Protein AF-A0A8C5RWB2-F1 (afdb_monomer_lite)

Sequence (151 aa):
MKCKGCHSSIVLLREKQAAFTKVYRLQLVGILMWYNIFVFCLVVLAEVIKAFGSPENAQRLEEARDNACNDMGKMLQFLLPVATQIQQDVIKAYGFSNDGEGVLKFARLIKSYESQDPEIASMSGKLKSIFLPPMTLPPHGAGAGGTVATS

Structure (mmCIF, N/CA/C/O backbone):
data_AF-A0A8C5RWB2-F1
#
_entry.id   AF-A0A8C5RWB2-F1
#
loop_
_atom_site.group_PDB
_atom_site.id
_atom_site.type_symbol
_atom_site.label_atom_id
_atom_site.label_alt_id
_atom_site.label_comp_id
_atom_site.label_asym_id
_atom_site.label_entity_id
_atom_site.label_seq_id
_atom_site.pdbx_PDB_ins_code
_atom_site.Cartn_x
_atom_site.Cartn_y
_atom_site.Cartn_z
_atom_site.occupancy
_atom_site.B_iso_or_equiv
_atom_site.auth_seq_id
_atom_site.auth_comp_id
_atom_site.auth_asym_id
_atom_site.auth_atom_id
_atom_site.pdbx_PDB_model_num
ATOM 1 N N . MET A 1 1 ? -50.429 1.863 54.139 1.00 43.09 1 MET A N 1
ATOM 2 C CA . MET A 1 1 ? -49.467 2.709 53.396 1.00 43.09 1 MET A CA 1
ATOM 3 C C . MET A 1 1 ? -48.584 1.828 52.516 1.00 43.09 1 MET A C 1
ATOM 5 O O . MET A 1 1 ? -48.021 0.875 53.033 1.00 43.09 1 MET A O 1
ATOM 9 N N . LYS A 1 2 ? -48.494 2.074 51.201 1.00 51.09 2 LYS A N 1
ATOM 10 C CA . LYS A 1 2 ? -47.643 1.293 50.277 1.00 51.09 2 LYS A CA 1
ATOM 11 C C . LYS A 1 2 ? -46.333 2.065 50.051 1.00 51.09 2 LYS A C 1
ATOM 13 O O . LYS A 1 2 ? -46.378 3.224 49.642 1.00 51.09 2 LYS A O 1
ATOM 18 N N . CYS A 1 3 ? -45.189 1.455 50.363 1.00 44.28 3 CYS A N 1
ATOM 19 C CA . CYS A 1 3 ? -43.861 2.069 50.283 1.00 44.28 3 CYS A CA 1
ATOM 20 C C . CYS A 1 3 ? -43.520 2.522 48.850 1.00 44.28 3 CYS A C 1
ATOM 22 O O . CYS A 1 3 ? -43.137 1.706 48.015 1.00 44.28 3 CYS A O 1
ATOM 24 N N . LYS A 1 4 ? -43.599 3.833 48.572 1.00 54.00 4 LYS A N 1
ATOM 25 C CA . LYS A 1 4 ? -43.175 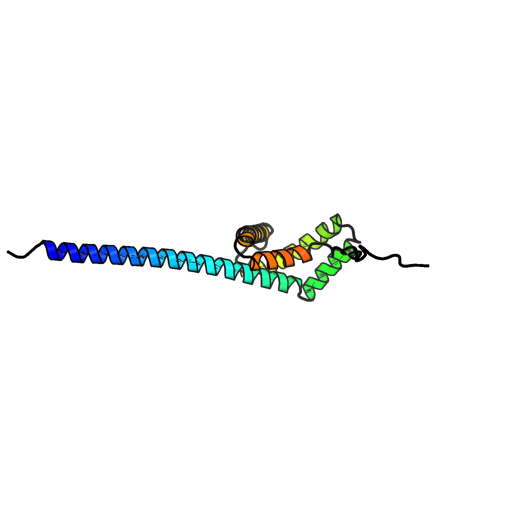4.438 47.289 1.00 54.00 4 LYS A CA 1
ATOM 26 C C . LYS A 1 4 ? -41.670 4.266 46.995 1.00 54.00 4 LYS A C 1
ATOM 28 O O . LYS A 1 4 ? -41.266 4.365 45.843 1.00 54.00 4 LYS A O 1
ATOM 33 N N . GLY A 1 5 ? -40.847 3.954 48.002 1.00 54.50 5 GLY A N 1
ATOM 34 C CA . GLY A 1 5 ? -39.386 3.842 47.862 1.00 54.50 5 GLY A CA 1
ATOM 35 C C . GLY A 1 5 ? -38.871 2.605 47.105 1.00 54.50 5 GLY A C 1
ATOM 36 O O . GLY A 1 5 ? -37.799 2.662 46.506 1.00 54.50 5 GLY A O 1
ATOM 37 N N . CYS A 1 6 ? -39.627 1.500 47.069 1.00 51.72 6 CYS A N 1
ATOM 38 C CA . CYS A 1 6 ? -39.169 0.261 46.417 1.00 51.72 6 CYS A CA 1
ATOM 39 C C . CYS A 1 6 ? -39.218 0.338 44.879 1.00 51.72 6 CYS A C 1
ATOM 41 O O . CYS A 1 6 ? -38.372 -0.240 44.202 1.00 51.72 6 CYS A O 1
ATOM 43 N N . HIS A 1 7 ? -40.166 1.094 44.317 1.00 56.69 7 HIS A N 1
ATOM 44 C CA . HIS A 1 7 ? -40.325 1.205 42.864 1.00 56.69 7 HIS A CA 1
ATOM 45 C C . HIS A 1 7 ? -39.237 2.090 42.227 1.00 56.69 7 HIS A C 1
ATOM 47 O O . HIS A 1 7 ? -38.711 1.748 41.173 1.00 56.69 7 HIS A O 1
ATOM 53 N N 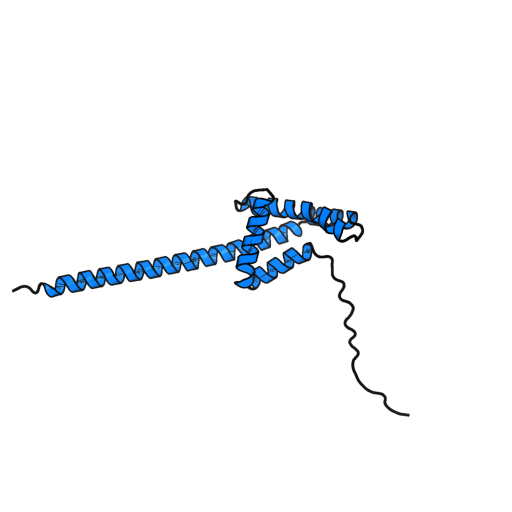. SER A 1 8 ? -38.813 3.167 42.905 1.00 58.19 8 SER A N 1
ATOM 54 C CA . SER A 1 8 ? -37.724 4.035 42.422 1.00 58.19 8 SER A CA 1
ATOM 55 C C . SER A 1 8 ? -36.363 3.336 42.386 1.00 58.19 8 SER A C 1
ATOM 57 O O . SER A 1 8 ? -35.604 3.551 41.445 1.00 58.19 8 SER A O 1
ATOM 59 N N . SER A 1 9 ? -36.056 2.471 43.359 1.00 56.91 9 SER A N 1
ATOM 60 C CA . SER A 1 9 ? -34.753 1.784 43.410 1.00 56.91 9 SER A CA 1
ATOM 61 C C . SER A 1 9 ? -34.571 0.777 42.267 1.00 56.91 9 SER A C 1
ATOM 63 O O . SER A 1 9 ? -33.482 0.668 41.711 1.00 56.91 9 SER A O 1
ATOM 65 N N . ILE A 1 10 ? -35.640 0.083 41.857 1.00 62.53 10 ILE A N 1
ATOM 66 C CA . ILE A 1 10 ? -35.605 -0.888 40.749 1.00 62.53 10 ILE A CA 1
ATOM 67 C C . ILE A 1 10 ? -35.417 -0.188 39.393 1.00 62.53 10 ILE A C 1
ATOM 69 O O . ILE A 1 10 ? -34.679 -0.684 38.539 1.00 62.53 10 ILE A O 1
ATOM 73 N N . VAL A 1 11 ? -36.047 0.974 39.196 1.00 64.75 11 VAL A N 1
ATOM 74 C CA . VAL A 1 11 ? -35.895 1.767 37.964 1.00 64.75 11 VAL A CA 1
ATOM 75 C C . VAL A 1 11 ? -34.471 2.317 37.850 1.00 64.75 11 VAL A C 1
ATOM 77 O O . VAL A 1 11 ? -33.847 2.169 36.800 1.00 64.75 11 VAL A O 1
ATOM 80 N N . LEU A 1 12 ? -33.910 2.832 38.951 1.00 62.97 12 LEU A N 1
ATOM 81 C CA . LEU A 1 12 ? -32.538 3.347 38.990 1.00 62.97 12 LEU A CA 1
ATOM 82 C C . LEU A 1 12 ? -31.491 2.248 38.723 1.00 62.97 12 LEU A C 1
ATOM 84 O O . LEU A 1 12 ? -30.504 2.478 38.025 1.00 62.97 12 LEU A O 1
ATOM 88 N N . LEU A 1 13 ? -31.717 1.035 39.241 1.00 60.94 13 LEU A N 1
ATOM 89 C CA . LEU A 1 13 ? -30.863 -0.133 38.994 1.00 60.94 13 LEU A CA 1
ATOM 90 C C . LEU A 1 13 ? -30.921 -0.598 37.528 1.00 60.94 13 LEU A C 1
ATOM 92 O O . LEU A 1 13 ? -29.881 -0.940 36.962 1.00 60.94 13 LEU A O 1
ATOM 96 N N . ARG A 1 14 ? -32.097 -0.559 36.882 1.00 64.31 14 ARG A N 1
ATOM 97 C CA . ARG A 1 14 ? -32.229 -0.848 35.441 1.00 64.31 14 ARG A CA 1
ATOM 98 C C . ARG A 1 14 ? -31.549 0.203 34.565 1.00 64.31 14 ARG A C 1
ATOM 100 O O . ARG A 1 14 ? -30.896 -0.171 33.595 1.00 64.31 14 ARG A O 1
ATOM 107 N N . GLU A 1 15 ? -31.656 1.488 34.901 1.00 67.19 15 GLU A N 1
ATOM 108 C CA . GLU A 1 15 ? -30.955 2.557 34.172 1.00 67.19 15 GLU A CA 1
ATOM 109 C C . GLU A 1 15 ? -29.433 2.426 34.286 1.00 67.19 15 GLU A C 1
ATOM 111 O O . GLU A 1 15 ? -28.722 2.519 33.284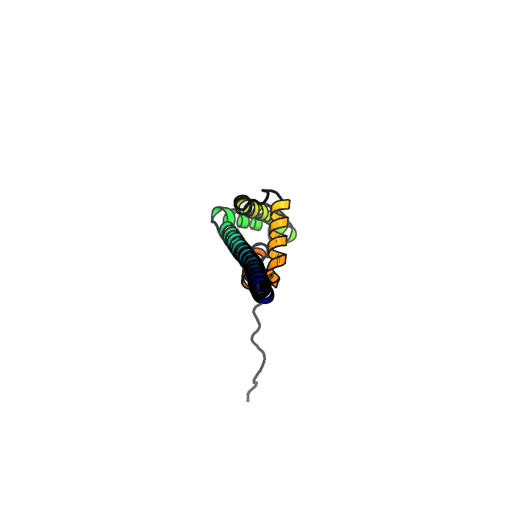 1.00 67.19 15 GLU A O 1
ATOM 116 N N . LYS A 1 16 ? -28.927 2.132 35.490 1.00 62.12 16 LYS A N 1
ATOM 117 C CA . LYS A 1 16 ? -27.496 1.892 35.732 1.00 62.12 16 LYS A CA 1
ATOM 118 C C . LYS A 1 16 ? -26.984 0.674 34.955 1.00 62.12 16 LYS A C 1
ATOM 120 O O . LYS A 1 16 ? -25.914 0.756 34.356 1.00 62.12 16 LYS A O 1
ATOM 125 N N . GLN A 1 17 ? -27.750 -0.420 34.899 1.00 64.88 17 GLN A N 1
ATOM 126 C CA . GLN A 1 17 ? -27.404 -1.592 34.083 1.00 64.88 17 GLN A CA 1
ATOM 127 C C . GLN A 1 17 ? -27.412 -1.286 32.578 1.00 64.88 17 GLN A C 1
ATOM 129 O O . GLN A 1 17 ? -26.461 -1.639 31.884 1.00 64.88 17 GLN A O 1
ATOM 134 N N . ALA A 1 18 ? -28.423 -0.575 32.070 1.00 65.50 18 ALA A N 1
ATOM 135 C CA . ALA A 1 18 ? -28.495 -0.202 30.656 1.00 65.50 18 ALA A CA 1
ATOM 136 C C . ALA A 1 18 ? -27.355 0.746 30.237 1.00 65.50 18 ALA A C 1
ATOM 138 O O . ALA A 1 18 ? -26.821 0.623 29.131 1.00 65.50 18 ALA A O 1
ATOM 139 N N . ALA A 1 19 ? -26.950 1.667 31.117 1.00 65.50 19 ALA A N 1
ATOM 140 C CA . ALA A 1 19 ? -25.790 2.527 30.905 1.00 65.50 19 ALA A CA 1
ATOM 141 C C . ALA A 1 19 ? -24.483 1.716 30.868 1.00 65.50 19 ALA A C 1
ATOM 143 O O . ALA A 1 19 ? -23.666 1.919 29.972 1.00 65.50 19 ALA A O 1
ATOM 144 N N . PHE A 1 20 ? -24.317 0.744 31.771 1.00 62.56 20 PHE A N 1
ATOM 145 C CA . PHE A 1 20 ? -23.142 -0.129 31.805 1.00 62.56 20 PHE A CA 1
ATOM 146 C C . PHE A 1 20 ? -23.039 -0.993 30.537 1.00 62.56 20 PHE A C 1
ATOM 148 O O . PHE A 1 20 ? -22.005 -0.999 29.877 1.00 62.56 20 PHE A O 1
ATOM 155 N N . THR A 1 21 ? -24.131 -1.630 30.099 1.00 65.38 21 THR A N 1
ATOM 156 C CA . THR A 1 21 ? -24.156 -2.399 28.842 1.00 65.38 21 THR A CA 1
ATOM 157 C C . THR A 1 21 ? -23.876 -1.525 27.619 1.00 65.38 21 THR A C 1
ATOM 159 O O . THR A 1 21 ? -23.186 -1.970 26.704 1.00 65.38 21 THR A O 1
ATOM 162 N N . LYS A 1 22 ? -24.363 -0.276 27.587 1.00 67.12 22 LYS A N 1
ATOM 163 C CA . LYS A 1 22 ? -24.039 0.668 26.505 1.00 67.12 22 LYS A CA 1
ATOM 164 C C . LYS A 1 22 ? -22.550 1.004 26.480 1.00 67.12 22 LYS A C 1
ATOM 166 O O . LYS A 1 22 ? -21.967 0.930 25.406 1.00 67.12 22 LYS A O 1
ATOM 171 N N . VAL A 1 23 ? -21.934 1.312 27.624 1.00 71.56 23 VAL A N 1
ATOM 172 C CA . VAL A 1 23 ? -20.495 1.629 27.713 1.00 71.56 23 VAL A CA 1
ATOM 173 C C . VAL A 1 23 ? -19.637 0.443 27.273 1.00 71.56 23 VAL A C 1
ATOM 175 O O . VAL A 1 23 ? -18.739 0.621 26.455 1.00 71.56 23 VAL A O 1
ATOM 178 N N . TYR A 1 24 ? -19.952 -0.772 27.730 1.00 68.12 24 TYR A N 1
ATOM 179 C CA . TYR A 1 24 ? -19.242 -1.983 27.306 1.00 68.12 24 TYR A CA 1
ATOM 180 C C . TYR A 1 24 ? -19.461 -2.296 25.830 1.00 68.12 24 TYR A C 1
ATOM 182 O O . TYR A 1 24 ? -18.513 -2.658 25.143 1.00 68.12 24 TYR A O 1
ATOM 190 N N . ARG A 1 25 ? -20.681 -2.109 25.314 1.00 70.25 25 ARG A N 1
ATOM 191 C CA . ARG A 1 25 ? -20.956 -2.256 23.884 1.00 70.25 25 ARG A CA 1
ATOM 192 C C . ARG A 1 25 ? -20.132 -1.248 23.084 1.00 70.25 25 ARG A C 1
ATOM 194 O O . ARG A 1 25 ? -19.467 -1.679 22.160 1.00 70.25 25 ARG A O 1
ATOM 201 N N . LEU A 1 26 ? -20.121 0.035 23.462 1.00 73.38 26 LEU A N 1
ATOM 202 C CA . LEU A 1 26 ? -19.349 1.116 22.824 1.00 73.38 26 LEU A CA 1
ATOM 203 C C . LEU A 1 26 ? -17.831 0.855 22.842 1.00 73.38 26 LEU A C 1
ATOM 205 O O . LEU A 1 26 ? -17.177 0.998 21.812 1.00 73.38 26 LEU A O 1
ATOM 209 N N . GLN A 1 27 ? -17.283 0.416 23.976 1.00 74.50 27 GLN A N 1
ATOM 210 C CA . GLN A 1 27 ? -15.883 -0.008 24.089 1.00 74.50 27 GLN A CA 1
ATOM 211 C C . GLN A 1 27 ? -15.579 -1.217 23.199 1.00 74.50 27 GLN A C 1
ATOM 213 O O . GLN A 1 27 ? -14.587 -1.206 22.477 1.00 74.50 27 GLN A O 1
ATOM 218 N N . LEU A 1 28 ? -16.455 -2.227 23.186 1.00 76.75 28 LEU A N 1
ATOM 219 C CA . LEU A 1 28 ? -16.273 -3.422 22.368 1.00 76.75 28 LEU A CA 1
ATOM 220 C C . LEU A 1 28 ? -16.338 -3.104 20.868 1.00 76.75 28 LEU A C 1
ATOM 222 O O . LEU A 1 28 ? -15.501 -3.613 20.133 1.00 76.75 28 LEU A O 1
ATOM 226 N N . VAL A 1 29 ? -17.259 -2.244 20.401 1.00 79.44 29 VAL A N 1
ATOM 227 C CA . VAL A 1 29 ? -17.237 -1.798 18.990 1.00 79.44 29 VAL A CA 1
ATOM 228 C C . VAL A 1 29 ? -15.965 -1.020 18.686 1.00 79.44 29 VAL A C 1
ATOM 230 O O . VAL A 1 29 ? -15.406 -1.224 17.619 1.00 79.44 29 VAL A O 1
ATOM 233 N N . GLY A 1 30 ? -15.474 -0.185 19.606 1.00 77.88 30 GLY A N 1
ATOM 234 C CA . GLY A 1 30 ? -14.200 0.517 19.438 1.00 77.88 30 GLY A CA 1
ATOM 235 C C . GLY A 1 30 ? -13.018 -0.442 19.274 1.00 77.88 30 GLY A C 1
ATOM 236 O O . GLY A 1 30 ? -12.276 -0.334 18.303 1.00 77.88 30 GLY A O 1
ATOM 237 N N . ILE A 1 31 ? -12.889 -1.427 20.167 1.00 79.81 31 ILE A N 1
ATOM 238 C CA . ILE A 1 31 ? -11.843 -2.461 20.112 1.00 79.81 31 ILE A CA 1
ATOM 239 C C . ILE A 1 31 ? -11.980 -3.306 18.844 1.00 79.81 31 ILE A C 1
ATOM 241 O O . ILE A 1 31 ? -10.985 -3.589 18.187 1.00 79.81 31 ILE A O 1
ATOM 245 N N . LEU A 1 32 ? -13.202 -3.685 18.464 1.00 79.75 32 LEU A N 1
ATOM 246 C CA . LEU A 1 32 ? -13.449 -4.492 17.273 1.00 79.75 32 LEU A CA 1
ATOM 247 C C . LEU A 1 32 ? -13.137 -3.712 15.991 1.00 79.75 32 LEU A C 1
ATOM 249 O O . LEU A 1 32 ? -12.559 -4.273 15.065 1.00 79.75 32 LEU A O 1
ATOM 253 N N . MET A 1 33 ? -13.481 -2.425 15.930 1.00 80.31 33 MET A N 1
ATOM 254 C CA . MET A 1 33 ? -13.157 -1.561 14.793 1.00 80.31 33 MET A CA 1
ATOM 255 C C . MET A 1 33 ? -11.647 -1.323 14.701 1.00 80.31 33 MET A C 1
ATOM 257 O O . MET A 1 33 ? -11.089 -1.338 13.608 1.00 80.31 33 MET A O 1
ATOM 261 N N . TRP A 1 34 ? -10.983 -1.169 15.850 1.00 78.75 34 TRP A N 1
ATOM 262 C CA . TRP A 1 34 ? -9.530 -1.070 15.936 1.00 78.75 34 TRP A CA 1
ATOM 263 C C . TRP A 1 34 ? -8.864 -2.372 15.461 1.00 78.75 34 TRP A C 1
ATOM 265 O O . TRP A 1 34 ? -8.026 -2.362 14.573 1.00 78.75 34 TRP A O 1
ATOM 275 N N . TYR A 1 35 ? -9.322 -3.531 15.926 1.00 81.56 35 TYR A N 1
ATOM 276 C CA . TYR A 1 35 ? -8.807 -4.814 15.452 1.00 81.56 35 TYR A CA 1
ATOM 277 C C . TYR A 1 35 ? -9.033 -5.011 13.943 1.00 81.56 35 TYR A C 1
ATOM 279 O O . TYR A 1 35 ? -8.128 -5.433 13.230 1.00 81.56 35 TYR A O 1
ATOM 287 N N . ASN A 1 36 ? -10.205 -4.624 13.426 1.00 82.75 36 ASN A N 1
ATOM 288 C CA . ASN A 1 36 ? -10.488 -4.676 11.991 1.00 82.75 36 ASN A CA 1
ATOM 289 C C . ASN A 1 36 ? -9.570 -3.756 11.177 1.00 82.75 36 ASN A C 1
ATOM 291 O O . ASN A 1 36 ? -9.136 -4.173 10.109 1.00 82.75 36 ASN A O 1
ATOM 295 N N . ILE A 1 37 ? -9.237 -2.547 11.653 1.00 83.44 37 ILE A N 1
ATOM 296 C CA . ILE A 1 37 ? -8.318 -1.664 10.915 1.00 83.44 37 ILE A CA 1
ATOM 297 C C . ILE A 1 37 ? -6.881 -2.211 10.913 1.00 83.44 37 ILE A C 1
ATOM 299 O O . ILE A 1 37 ? -6.210 -2.116 9.888 1.00 83.44 37 ILE A O 1
ATOM 303 N N . PHE A 1 38 ? -6.422 -2.851 11.997 1.00 83.06 38 PHE A N 1
ATOM 304 C CA . PHE A 1 38 ? -5.103 -3.505 12.028 1.00 83.06 38 PHE A CA 1
ATOM 305 C C . PHE A 1 38 ? -5.040 -4.711 11.097 1.00 83.06 38 PHE A C 1
ATOM 307 O O . PHE A 1 38 ? -4.133 -4.802 10.271 1.00 83.06 38 PHE A O 1
ATOM 314 N N . VAL A 1 39 ? -6.032 -5.601 11.180 1.00 83.56 39 VAL A N 1
ATOM 315 C CA . VAL A 1 39 ? -6.127 -6.762 10.288 1.00 83.56 39 VAL A CA 1
ATOM 316 C C . VAL A 1 39 ? -6.226 -6.304 8.833 1.00 83.56 39 VAL A C 1
ATOM 318 O O . VAL A 1 39 ? -5.532 -6.839 7.975 1.00 83.56 39 VAL A O 1
ATOM 321 N N . PHE A 1 40 ? -7.011 -5.263 8.551 1.00 86.44 40 PHE A N 1
ATOM 322 C CA . PHE A 1 40 ? -7.089 -4.661 7.224 1.00 86.44 40 PHE A CA 1
ATOM 323 C C . PHE A 1 40 ? -5.724 -4.159 6.735 1.00 86.44 40 PHE A C 1
ATOM 325 O O . PHE A 1 40 ? -5.313 -4.509 5.632 1.00 86.44 40 PHE A O 1
ATOM 332 N N . CYS A 1 41 ? -4.991 -3.394 7.551 1.00 86.81 41 CYS A N 1
ATOM 333 C CA . CYS A 1 41 ? -3.649 -2.921 7.205 1.00 86.81 41 CYS A CA 1
ATOM 334 C C . CYS A 1 41 ? -2.707 -4.075 6.846 1.00 86.81 41 CYS A C 1
ATOM 336 O O . CYS A 1 41 ? -2.031 -4.002 5.821 1.00 86.81 41 CYS A O 1
ATOM 338 N N . LEU A 1 42 ? -2.685 -5.138 7.655 1.00 87.25 42 LEU A N 1
ATOM 339 C CA . LEU A 1 42 ? -1.850 -6.317 7.415 1.00 87.25 42 LEU A CA 1
ATOM 340 C C . LEU A 1 42 ? -2.215 -7.023 6.106 1.00 87.25 42 LEU A C 1
ATOM 342 O O . LEU A 1 42 ? -1.327 -7.344 5.318 1.00 87.25 42 LEU A O 1
ATOM 346 N N . VAL A 1 43 ? -3.510 -7.217 5.848 1.00 90.12 43 VAL A N 1
ATOM 347 C CA . VAL A 1 43 ? -4.011 -7.856 4.622 1.00 90.12 43 VAL A CA 1
ATOM 348 C C . VAL A 1 43 ? -3.604 -7.060 3.385 1.00 90.12 43 VAL A C 1
ATOM 350 O O . VAL A 1 43 ? -3.047 -7.627 2.447 1.00 90.12 43 VAL A O 1
ATOM 353 N N . VAL A 1 44 ? -3.831 -5.743 3.388 1.00 89.62 44 VAL A N 1
ATOM 354 C CA . VAL A 1 44 ? -3.493 -4.892 2.240 1.00 89.62 44 VAL A CA 1
ATOM 355 C C . VAL A 1 44 ? -1.975 -4.843 2.031 1.00 89.62 44 VAL A C 1
ATOM 357 O O . VAL A 1 44 ? -1.518 -4.959 0.898 1.00 89.62 44 VAL A O 1
ATOM 360 N N . LEU A 1 45 ? -1.174 -4.738 3.099 1.00 90.19 45 LEU A N 1
ATOM 361 C CA . LEU A 1 45 ? 0.293 -4.812 3.020 1.00 90.19 45 LEU A CA 1
ATOM 362 C C . LEU A 1 45 ? 0.772 -6.131 2.406 1.00 90.19 45 LEU A C 1
ATOM 364 O O . LEU A 1 45 ? 1.629 -6.113 1.522 1.00 90.19 45 LEU A O 1
ATOM 368 N N . ALA A 1 46 ? 0.219 -7.260 2.851 1.00 91.88 46 ALA A N 1
ATOM 369 C CA . ALA A 1 46 ? 0.572 -8.576 2.333 1.00 91.88 46 ALA A CA 1
ATOM 370 C C . ALA A 1 46 ? 0.238 -8.709 0.842 1.00 91.88 46 ALA A C 1
ATOM 372 O O . ALA A 1 46 ? 1.077 -9.167 0.068 1.00 91.88 46 ALA A O 1
ATOM 373 N N . GLU A 1 47 ? -0.952 -8.272 0.429 1.00 93.19 47 GLU A N 1
ATOM 374 C CA . GLU A 1 47 ? -1.376 -8.323 -0.973 1.00 93.19 47 GLU A CA 1
ATOM 375 C C . GLU A 1 47 ? -0.538 -7.397 -1.855 1.00 93.19 47 GLU A C 1
ATOM 377 O O . GLU A 1 47 ? -0.144 -7.794 -2.949 1.00 93.19 47 GLU A O 1
ATOM 382 N N . VAL A 1 48 ? -0.169 -6.210 -1.362 1.00 91.88 48 VAL A N 1
ATOM 383 C CA . VAL A 1 48 ? 0.770 -5.326 -2.061 1.00 91.88 48 VAL A CA 1
ATOM 384 C C . VAL A 1 48 ? 2.116 -6.030 -2.240 1.00 91.88 48 VAL A C 1
ATOM 386 O O . VAL A 1 48 ? 2.571 -6.177 -3.369 1.00 91.88 48 VAL A O 1
ATOM 389 N N . ILE A 1 49 ? 2.740 -6.525 -1.166 1.00 91.81 49 ILE A N 1
ATOM 390 C CA . ILE A 1 49 ? 4.044 -7.216 -1.233 1.00 91.81 49 ILE A CA 1
ATOM 391 C C . ILE A 1 49 ? 3.988 -8.416 -2.187 1.00 91.81 49 ILE A C 1
ATOM 393 O O . ILE A 1 49 ? 4.897 -8.623 -2.991 1.00 91.81 49 ILE A O 1
ATOM 397 N N . LYS A 1 50 ? 2.904 -9.190 -2.140 1.00 92.44 50 LYS A N 1
ATOM 398 C CA . LYS A 1 50 ? 2.668 -10.309 -3.053 1.00 92.44 50 LYS A CA 1
ATOM 399 C C . LYS A 1 50 ? 2.532 -9.844 -4.503 1.00 92.44 50 LYS A C 1
ATOM 401 O O . LYS A 1 50 ? 3.096 -10.483 -5.386 1.00 92.44 50 LYS A O 1
ATOM 406 N N . ALA A 1 51 ? 1.845 -8.731 -4.758 1.00 93.12 51 ALA A N 1
ATOM 407 C CA . ALA A 1 51 ? 1.738 -8.153 -6.093 1.00 93.12 51 ALA A CA 1
ATOM 408 C C . ALA A 1 51 ? 3.105 -7.710 -6.628 1.00 93.12 51 ALA A C 1
ATOM 410 O O . ALA A 1 51 ? 3.394 -7.965 -7.794 1.00 93.12 51 ALA A O 1
ATOM 411 N N . PHE A 1 52 ? 3.973 -7.137 -5.788 1.00 90.19 52 PHE A N 1
ATOM 412 C CA . PHE A 1 52 ? 5.364 -6.842 -6.158 1.00 90.19 52 PHE A CA 1
ATOM 413 C C . PHE A 1 52 ? 6.160 -8.103 -6.531 1.00 90.19 52 PHE A C 1
ATOM 415 O O . PHE A 1 52 ? 6.981 -8.053 -7.439 1.00 90.19 52 PHE A O 1
ATOM 422 N N . GLY A 1 53 ? 5.907 -9.229 -5.857 1.00 87.94 53 GLY A N 1
ATOM 423 C CA . GLY A 1 53 ? 6.562 -10.514 -6.126 1.00 87.94 53 GLY A CA 1
ATOM 424 C C . GLY A 1 53 ? 5.949 -11.346 -7.259 1.00 87.94 53 GLY A C 1
ATOM 425 O O . GLY A 1 53 ? 6.474 -12.415 -7.566 1.00 87.94 53 GLY A O 1
ATOM 426 N N . SER A 1 54 ? 4.843 -10.906 -7.869 1.00 92.31 54 SER A N 1
ATOM 427 C CA . SER A 1 54 ? 4.259 -11.602 -9.026 1.00 92.31 54 SER A CA 1
ATOM 428 C C . SER A 1 54 ? 5.198 -11.524 -10.237 1.00 92.31 54 SER A C 1
ATOM 430 O O . SER A 1 54 ? 5.864 -10.502 -10.409 1.00 92.31 54 SER A O 1
ATOM 432 N N . PRO A 1 55 ? 5.279 -12.570 -11.078 1.00 89.31 55 PRO A N 1
ATOM 433 C CA . PRO A 1 55 ? 6.275 -12.646 -12.146 1.00 89.31 55 PRO A CA 1
ATOM 434 C C . PRO A 1 55 ? 6.179 -11.475 -13.131 1.00 89.31 55 PRO A C 1
ATOM 436 O O . PRO A 1 55 ? 7.212 -10.936 -13.523 1.00 89.31 55 PRO A O 1
ATOM 439 N N . GLU A 1 56 ? 4.969 -11.017 -13.474 1.00 91.06 56 GLU A N 1
ATOM 440 C CA . GLU A 1 56 ? 4.793 -9.886 -14.391 1.00 91.06 56 GLU A CA 1
ATOM 441 C C . GLU A 1 56 ? 5.281 -8.563 -13.785 1.00 91.06 56 GLU A C 1
ATOM 443 O O . GLU A 1 56 ? 5.866 -7.727 -14.472 1.00 91.06 56 GLU A O 1
ATOM 448 N N . ASN A 1 57 ? 5.043 -8.347 -12.492 1.00 91.38 57 ASN A N 1
ATOM 449 C CA . ASN A 1 57 ? 5.422 -7.105 -11.822 1.00 91.38 57 ASN A CA 1
ATOM 450 C C . ASN A 1 57 ? 6.895 -7.095 -11.413 1.00 91.38 57 ASN A C 1
ATOM 452 O O . ASN A 1 57 ? 7.554 -6.066 -11.555 1.00 91.38 57 ASN A O 1
ATOM 456 N N . ALA A 1 58 ? 7.421 -8.235 -10.965 1.00 89.56 58 ALA A N 1
ATOM 457 C CA . ALA A 1 58 ? 8.834 -8.418 -10.666 1.00 89.56 58 ALA A CA 1
ATOM 458 C C . ALA A 1 58 ? 9.691 -8.163 -11.911 1.00 89.56 58 ALA A C 1
ATOM 460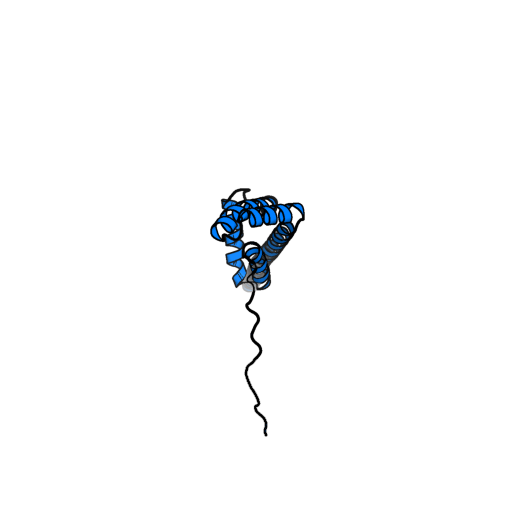 O O . ALA A 1 58 ? 10.685 -7.449 -11.821 1.00 89.56 58 ALA A O 1
ATOM 461 N N . GLN A 1 59 ? 9.261 -8.651 -13.082 1.00 90.62 59 GLN A N 1
ATOM 462 C CA . GLN A 1 59 ? 9.923 -8.354 -14.353 1.00 90.62 59 GLN A CA 1
ATOM 463 C C . GLN A 1 59 ? 9.942 -6.848 -14.652 1.00 90.62 59 GLN A C 1
ATOM 465 O O . GLN A 1 59 ? 10.999 -6.300 -14.944 1.00 90.62 59 GLN A O 1
ATOM 470 N N . ARG A 1 60 ? 8.807 -6.150 -14.522 1.00 90.62 60 ARG A N 1
ATOM 471 C CA . ARG A 1 60 ? 8.741 -4.693 -14.758 1.00 90.62 60 ARG A CA 1
ATOM 472 C C . ARG A 1 60 ? 9.643 -3.895 -13.814 1.00 90.62 60 ARG A C 1
ATOM 474 O O . ARG A 1 60 ? 10.222 -2.889 -14.218 1.00 90.62 60 ARG A O 1
ATOM 481 N N . LEU A 1 61 ? 9.743 -4.317 -12.553 1.00 88.00 61 LEU A N 1
ATOM 482 C CA . LEU A 1 61 ? 10.638 -3.704 -11.566 1.00 88.00 61 LEU A CA 1
ATOM 483 C C . LEU A 1 61 ? 12.107 -3.956 -11.918 1.00 88.00 61 LEU A C 1
ATOM 485 O O . LEU A 1 61 ? 12.915 -3.035 -11.844 1.00 88.00 61 LEU A O 1
ATOM 489 N N . GLU A 1 62 ? 12.444 -5.172 -12.340 1.00 87.62 62 GLU A N 1
ATOM 490 C CA . GLU A 1 62 ? 13.789 -5.535 -12.788 1.00 87.62 62 GLU A CA 1
ATOM 491 C C . GLU A 1 62 ? 14.215 -4.708 -14.007 1.00 87.62 62 GLU A C 1
ATOM 493 O O . GLU A 1 62 ? 15.260 -4.066 -13.984 1.00 87.62 62 GLU A O 1
ATOM 498 N N . GLU A 1 63 ? 13.359 -4.627 -15.027 1.00 87.81 63 GLU A N 1
ATOM 499 C CA . GLU A 1 63 ? 13.598 -3.829 -16.233 1.00 87.81 63 GLU A CA 1
ATOM 500 C C . GLU A 1 63 ? 13.805 -2.347 -15.895 1.00 87.81 63 GLU A C 1
ATOM 502 O O . GLU A 1 63 ? 14.727 -1.701 -16.395 1.00 87.81 63 GLU A O 1
ATOM 507 N N . ALA A 1 64 ? 12.977 -1.790 -15.008 1.00 87.31 64 ALA A N 1
ATOM 508 C CA . ALA A 1 64 ? 13.140 -0.422 -14.526 1.00 87.31 64 ALA A CA 1
ATOM 509 C C . ALA A 1 64 ? 14.468 -0.216 -13.773 1.00 87.31 64 ALA A C 1
ATOM 511 O O . ALA A 1 64 ? 15.090 0.842 -13.903 1.00 87.31 64 ALA A O 1
ATOM 512 N N . ARG A 1 65 ? 14.928 -1.220 -13.018 1.00 83.00 65 ARG A N 1
ATOM 513 C CA . ARG A 1 65 ? 16.215 -1.187 -12.313 1.00 83.00 65 ARG A CA 1
ATOM 514 C C . ARG A 1 65 ? 17.398 -1.269 -13.278 1.00 83.00 65 ARG A C 1
ATOM 516 O O . ARG A 1 65 ? 18.351 -0.506 -13.124 1.00 83.00 65 ARG A O 1
ATOM 523 N N . ASP A 1 66 ? 17.329 -2.136 -14.279 1.00 84.81 66 ASP A N 1
ATOM 524 C CA . ASP A 1 66 ? 18.383 -2.301 -15.283 1.00 84.81 66 ASP A CA 1
ATOM 525 C C . ASP A 1 66 ? 18.532 -1.036 -16.143 1.00 84.81 66 ASP A C 1
ATOM 527 O O . ASP A 1 66 ? 19.646 -0.558 -16.371 1.00 84.81 66 ASP A O 1
ATOM 531 N N . ASN A 1 67 ? 17.412 -0.398 -16.498 1.00 81.94 67 ASN A N 1
ATOM 532 C CA . ASN A 1 67 ? 17.392 0.892 -17.197 1.00 81.94 67 ASN A CA 1
ATOM 533 C C . ASN A 1 67 ? 18.029 2.040 -16.392 1.00 81.94 67 ASN A C 1
ATOM 535 O O . ASN A 1 67 ? 18.500 3.024 -16.969 1.00 81.94 67 ASN A O 1
ATOM 539 N N . ALA A 1 68 ? 18.074 1.933 -15.061 1.00 81.31 68 ALA A N 1
ATOM 540 C CA . ALA A 1 68 ? 18.705 2.931 -14.207 1.00 81.31 68 ALA A CA 1
ATOM 541 C C . ALA A 1 68 ? 20.241 2.839 -14.177 1.00 81.31 68 ALA A C 1
ATOM 543 O O . ALA A 1 68 ? 20.884 3.792 -13.738 1.00 81.31 68 ALA A O 1
ATOM 544 N N . CYS A 1 69 ? 20.843 1.743 -14.663 1.00 72.38 69 CYS A N 1
ATOM 545 C CA . CYS A 1 69 ? 22.297 1.563 -14.767 1.00 72.38 69 CYS A CA 1
ATOM 546 C C . CYS A 1 69 ? 23.054 1.894 -13.456 1.00 72.38 69 CYS A C 1
ATOM 548 O O . CYS A 1 69 ? 24.069 2.591 -13.467 1.00 72.38 69 CYS A O 1
ATOM 550 N N . ASN A 1 70 ? 22.550 1.412 -12.312 1.00 69.50 70 ASN A N 1
ATOM 551 C CA . ASN A 1 70 ? 23.103 1.654 -10.965 1.00 69.50 70 ASN A CA 1
ATOM 552 C C . ASN A 1 70 ? 23.089 3.117 -10.470 1.00 69.50 70 ASN A C 1
ATOM 554 O O . ASN A 1 70 ? 23.572 3.399 -9.372 1.00 69.50 70 ASN A O 1
ATOM 558 N N . ASP A 1 71 ? 22.509 4.051 -11.226 1.00 79.31 71 ASP A N 1
ATOM 559 C CA . ASP A 1 71 ? 22.298 5.416 -10.758 1.00 79.31 71 ASP A CA 1
ATOM 560 C C . ASP A 1 71 ? 21.088 5.452 -9.821 1.00 79.31 71 ASP A C 1
ATOM 562 O O . ASP A 1 71 ? 19.949 5.224 -10.231 1.00 79.31 71 ASP A O 1
ATOM 566 N N . MET A 1 72 ? 21.331 5.741 -8.544 1.00 71.62 72 MET A N 1
ATOM 567 C CA . MET A 1 72 ? 20.282 5.744 -7.520 1.00 71.62 72 MET A CA 1
ATOM 568 C C . MET A 1 72 ? 19.169 6.757 -7.797 1.00 71.62 72 MET A C 1
ATOM 570 O O . MET A 1 72 ? 18.002 6.495 -7.499 1.00 71.62 72 MET A O 1
ATOM 574 N N . GLY A 1 73 ? 19.506 7.901 -8.401 1.00 77.50 73 GLY A N 1
ATOM 575 C CA . GLY A 1 73 ? 18.531 8.925 -8.765 1.00 77.50 73 GLY A CA 1
ATOM 576 C C . GLY A 1 73 ? 17.624 8.473 -9.908 1.00 77.50 73 GLY A C 1
ATOM 577 O O . GLY A 1 73 ? 16.418 8.727 -9.885 1.00 77.50 73 GLY A O 1
ATOM 578 N N . LYS A 1 74 ? 18.173 7.769 -10.901 1.00 80.12 74 LYS A N 1
ATOM 579 C CA . LYS A 1 74 ? 17.397 7.158 -11.989 1.00 80.12 74 LYS A CA 1
ATOM 580 C C . LYS A 1 74 ? 16.619 5.939 -11.522 1.00 80.12 74 LYS A C 1
ATOM 582 O O . LYS A 1 74 ? 15.492 5.747 -11.961 1.00 80.12 74 LYS A O 1
ATOM 587 N N . MET A 1 75 ? 17.173 5.160 -10.597 1.00 81.06 75 MET A N 1
ATOM 588 C CA . MET A 1 75 ? 16.519 3.982 -10.037 1.00 81.06 75 MET A CA 1
ATOM 589 C C . MET A 1 75 ? 15.194 4.374 -9.395 1.00 81.06 75 MET A C 1
ATOM 591 O O . MET A 1 75 ? 14.171 3.782 -9.716 1.00 81.06 75 MET A O 1
ATOM 595 N N . LEU A 1 76 ? 15.175 5.441 -8.593 1.00 82.31 76 LEU A N 1
ATOM 596 C CA . LEU A 1 76 ? 13.926 5.986 -8.070 1.00 82.31 76 LEU A CA 1
ATOM 597 C C . LEU A 1 76 ? 13.017 6.525 -9.183 1.00 82.31 76 LEU A C 1
ATOM 599 O O . LEU A 1 76 ? 11.831 6.223 -9.163 1.00 82.31 76 LEU A O 1
ATOM 603 N N . GLN A 1 77 ? 13.535 7.260 -10.171 1.00 83.94 77 GLN A N 1
ATOM 604 C CA . GLN A 1 77 ? 12.708 7.798 -11.265 1.00 83.94 77 GLN A CA 1
ATOM 605 C C . GLN A 1 77 ? 12.013 6.722 -12.111 1.00 83.94 77 GLN A C 1
ATOM 607 O O . GLN A 1 77 ? 10.900 6.962 -12.571 1.00 83.94 77 GLN A O 1
ATOM 612 N N . PHE A 1 78 ? 12.629 5.552 -12.299 1.00 85.88 78 PHE A N 1
ATOM 613 C CA . PHE A 1 78 ? 12.042 4.448 -13.062 1.00 85.88 78 PHE A CA 1
ATOM 614 C C . PHE A 1 78 ? 11.257 3.463 -12.186 1.00 85.88 78 PHE A C 1
ATOM 616 O O . PHE A 1 78 ? 10.180 3.024 -12.589 1.00 85.88 78 PHE A O 1
ATOM 623 N N . LEU A 1 79 ? 11.730 3.145 -10.974 1.00 87.12 79 LEU A N 1
ATOM 624 C CA . LEU A 1 79 ? 11.036 2.220 -10.070 1.00 87.12 79 LEU A CA 1
ATOM 625 C C . LEU A 1 79 ? 9.801 2.841 -9.424 1.00 87.12 79 LEU A C 1
ATOM 627 O O . LEU A 1 79 ? 8.796 2.146 -9.294 1.00 87.12 79 LEU A O 1
ATOM 631 N N . LEU A 1 80 ? 9.842 4.116 -9.007 1.00 87.81 80 LEU A N 1
ATOM 632 C CA . LEU A 1 80 ? 8.706 4.743 -8.316 1.00 87.81 80 LEU A CA 1
ATOM 633 C C . LEU A 1 80 ? 7.420 4.681 -9.146 1.00 87.81 80 LEU A C 1
ATOM 635 O O . LEU A 1 80 ? 6.415 4.259 -8.577 1.00 87.81 80 LEU A O 1
ATOM 639 N N . PRO A 1 81 ? 7.400 5.044 -10.444 1.00 89.31 81 PRO A N 1
ATOM 640 C CA . PRO A 1 81 ? 6.190 4.944 -11.257 1.00 89.31 81 PRO A CA 1
ATOM 641 C C . PRO A 1 81 ? 5.658 3.512 -11.359 1.00 89.31 81 PRO A C 1
ATOM 643 O O . PRO A 1 81 ? 4.469 3.293 -11.139 1.00 89.31 81 PRO A O 1
ATOM 646 N N . VAL A 1 82 ? 6.531 2.531 -11.616 1.00 91.12 82 VAL A N 1
ATOM 647 C CA . VAL A 1 82 ? 6.149 1.111 -11.734 1.00 91.12 82 VAL A CA 1
ATOM 648 C C . VAL A 1 82 ? 5.559 0.598 -10.424 1.00 91.12 82 VAL A C 1
ATOM 650 O O . VAL A 1 82 ? 4.483 0.008 -10.388 1.00 91.12 82 VAL A O 1
ATOM 653 N N . ALA A 1 83 ? 6.237 0.877 -9.321 1.00 89.75 83 ALA A N 1
ATOM 654 C CA . ALA A 1 83 ? 5.815 0.466 -8.000 1.00 89.75 83 ALA A CA 1
ATOM 655 C C . ALA A 1 83 ? 4.531 1.167 -7.533 1.00 89.75 83 ALA A C 1
ATOM 657 O O . ALA A 1 83 ? 3.668 0.537 -6.922 1.00 89.75 83 ALA A O 1
ATOM 658 N N . THR A 1 84 ? 4.383 2.457 -7.841 1.00 91.50 84 THR A N 1
ATOM 659 C CA . THR A 1 84 ? 3.158 3.221 -7.569 1.00 91.50 84 THR A CA 1
ATOM 660 C C . THR A 1 84 ? 1.988 2.616 -8.336 1.00 91.50 84 THR A C 1
ATOM 662 O O . THR A 1 84 ? 0.926 2.430 -7.752 1.00 91.50 84 THR A O 1
ATOM 665 N N . GLN A 1 85 ? 2.193 2.232 -9.599 1.00 91.62 85 GLN A N 1
ATOM 666 C CA . GLN A 1 85 ? 1.171 1.582 -10.415 1.00 91.62 85 GLN A CA 1
ATOM 667 C C . GLN A 1 85 ? 0.729 0.239 -9.813 1.00 91.62 85 GLN A C 1
ATOM 669 O O . GLN A 1 85 ? -0.464 0.012 -9.621 1.00 91.62 85 GLN A O 1
ATOM 674 N N . ILE A 1 86 ? 1.681 -0.614 -9.418 1.00 91.94 86 ILE A N 1
ATOM 675 C CA . ILE A 1 86 ? 1.389 -1.897 -8.753 1.00 91.94 86 ILE A CA 1
ATOM 676 C C . ILE A 1 86 ? 0.608 -1.669 -7.450 1.00 91.94 86 ILE A C 1
ATOM 678 O O . ILE A 1 86 ? -0.381 -2.354 -7.191 1.00 91.94 86 ILE A O 1
ATOM 682 N N . GLN A 1 87 ? 1.008 -0.683 -6.637 1.00 89.50 87 GLN A N 1
ATOM 683 C CA . GLN A 1 87 ? 0.277 -0.330 -5.417 1.00 89.50 87 GLN A CA 1
ATOM 684 C C . GLN A 1 87 ? -1.149 0.127 -5.724 1.00 89.50 87 GLN A C 1
ATOM 686 O O . GLN A 1 87 ? -2.079 -0.369 -5.092 1.00 89.50 87 GLN A O 1
ATOM 691 N N . GLN A 1 88 ? -1.333 1.022 -6.700 1.00 92.38 88 GLN A N 1
ATOM 692 C CA . GLN A 1 88 ? -2.642 1.514 -7.141 1.00 92.38 88 GLN A CA 1
ATOM 693 C C . GLN A 1 88 ? -3.573 0.377 -7.575 1.00 92.38 88 GLN A C 1
ATOM 695 O O . GLN A 1 88 ? -4.765 0.408 -7.255 1.00 92.38 88 GLN A O 1
ATOM 700 N N . ASP A 1 89 ? -3.045 -0.632 -8.270 1.00 91.75 89 ASP A N 1
ATOM 701 C CA . ASP A 1 89 ? -3.811 -1.791 -8.730 1.00 91.75 89 ASP A CA 1
ATOM 702 C C . ASP A 1 89 ? -4.315 -2.689 -7.598 1.00 91.75 89 ASP A C 1
ATOM 704 O O . ASP A 1 89 ? -5.391 -3.274 -7.724 1.00 91.75 89 ASP A O 1
ATOM 708 N N . VAL A 1 90 ? -3.592 -2.756 -6.480 1.00 91.94 90 VAL A N 1
ATOM 709 C CA . VAL A 1 90 ? -4.025 -3.507 -5.294 1.00 91.94 90 VAL A CA 1
ATOM 710 C C . VAL A 1 90 ? -4.992 -2.678 -4.455 1.00 91.94 90 VAL A C 1
ATOM 712 O O . VAL A 1 90 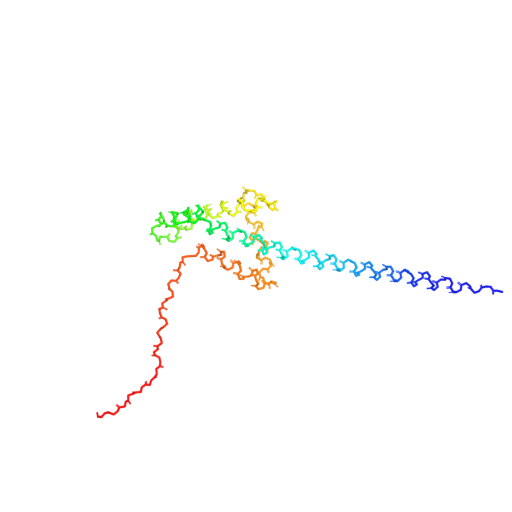? -6.093 -3.129 -4.141 1.00 91.94 90 VAL A O 1
ATOM 715 N N . ILE A 1 91 ? -4.628 -1.438 -4.116 1.00 90.31 91 ILE A N 1
ATOM 716 C CA . ILE A 1 91 ? -5.409 -0.618 -3.175 1.00 90.31 91 ILE A CA 1
ATOM 717 C C . ILE A 1 91 ? -6.768 -0.182 -3.742 1.00 90.31 91 ILE A C 1
ATOM 719 O O . ILE A 1 91 ? -7.695 0.051 -2.963 1.00 90.31 91 ILE A O 1
ATOM 723 N N . LYS A 1 92 ? -6.936 -0.128 -5.075 1.00 90.94 92 LYS A N 1
ATOM 724 C CA . LYS A 1 92 ? -8.234 0.185 -5.704 1.00 90.94 92 LYS A CA 1
ATOM 725 C C . LYS A 1 92 ? -9.329 -0.811 -5.318 1.00 90.94 92 LYS A C 1
ATOM 727 O O . LYS A 1 92 ? -10.483 -0.421 -5.167 1.00 90.94 92 LYS A O 1
ATOM 732 N N . ALA A 1 93 ? -8.971 -2.081 -5.100 1.00 89.31 93 ALA A N 1
ATOM 733 C CA . ALA A 1 93 ? -9.914 -3.116 -4.674 1.00 89.31 93 ALA A CA 1
ATOM 734 C C . ALA A 1 93 ? -10.442 -2.881 -3.247 1.00 89.31 93 ALA A C 1
ATOM 736 O O . ALA A 1 93 ? -11.504 -3.380 -2.886 1.00 89.31 93 ALA A O 1
ATOM 737 N N . TYR A 1 94 ? -9.727 -2.079 -2.457 1.00 86.56 94 TYR A N 1
ATOM 738 C CA . TYR A 1 94 ? -10.059 -1.741 -1.075 1.00 86.56 94 TYR A CA 1
ATOM 739 C C . TYR A 1 94 ? -10.697 -0.350 -0.931 1.00 86.56 94 TYR A C 1
ATOM 741 O O . TYR A 1 94 ? -10.847 0.148 0.183 1.00 86.56 94 TYR A O 1
ATOM 749 N N . GLY A 1 95 ? -11.079 0.284 -2.045 1.00 85.44 95 GLY A N 1
ATOM 750 C CA . GLY A 1 95 ? -11.766 1.578 -2.052 1.00 85.44 95 GLY A CA 1
ATOM 751 C C . GLY A 1 95 ? -10.848 2.801 -1.988 1.00 85.44 95 GLY A C 1
ATOM 752 O O . GLY A 1 95 ? -11.342 3.916 -1.821 1.00 85.44 95 GLY A O 1
ATOM 753 N N . PHE A 1 96 ? -9.529 2.630 -2.134 1.00 88.56 96 PHE A N 1
ATOM 754 C CA . PHE A 1 96 ? -8.630 3.764 -2.362 1.00 88.56 96 PHE A CA 1
ATOM 755 C C . PHE A 1 96 ? -8.748 4.261 -3.803 1.00 88.56 96 PHE A C 1
ATOM 757 O O . PHE A 1 96 ? -8.971 3.481 -4.730 1.00 88.56 96 PHE A O 1
ATOM 764 N N . SER A 1 97 ? -8.548 5.563 -4.002 1.00 86.38 97 SER A N 1
ATOM 765 C CA . SER A 1 97 ? -8.481 6.137 -5.343 1.00 86.38 97 SER A CA 1
ATOM 766 C C . SER A 1 97 ? -7.295 5.560 -6.128 1.00 86.38 97 SER A C 1
ATOM 768 O O . SER A 1 97 ? -6.225 5.320 -5.568 1.00 86.38 97 SER A O 1
ATOM 770 N N . ASN A 1 98 ? -7.467 5.344 -7.433 1.00 86.00 98 ASN A N 1
ATOM 771 C CA . ASN A 1 98 ? -6.433 4.790 -8.317 1.00 86.00 98 ASN A CA 1
ATOM 772 C C . ASN A 1 98 ? -5.474 5.884 -8.831 1.00 86.00 98 ASN A C 1
ATOM 774 O O . ASN A 1 98 ? -5.140 5.950 -10.004 1.00 86.00 98 ASN A O 1
ATOM 778 N N . ASP A 1 99 ? -5.062 6.787 -7.950 1.00 88.12 99 ASP A N 1
ATOM 779 C CA . ASP A 1 99 ? -4.179 7.907 -8.264 1.00 88.12 99 ASP A CA 1
ATOM 780 C C . ASP A 1 99 ? -3.155 8.102 -7.133 1.00 88.12 99 ASP A C 1
ATOM 782 O O . ASP A 1 99 ? -3.091 7.324 -6.173 1.00 88.12 99 ASP A O 1
ATOM 786 N N . GLY A 1 100 ? -2.283 9.104 -7.263 1.00 85.25 100 GLY A N 1
ATOM 787 C CA . GLY A 1 100 ? -1.241 9.372 -6.268 1.00 85.25 100 GLY A CA 1
ATOM 788 C C . GLY A 1 100 ? -1.791 9.691 -4.870 1.00 85.25 100 GLY A C 1
ATOM 789 O O . GLY A 1 100 ? -1.133 9.400 -3.872 1.00 85.25 100 GLY A O 1
ATOM 790 N N . GLU A 1 101 ? -3.008 10.233 -4.764 1.00 88.62 101 GLU A N 1
ATOM 791 C CA . GLU A 1 101 ? -3.661 10.530 -3.489 1.00 88.62 101 GLU A CA 1
ATOM 792 C C . GLU A 1 101 ? -4.047 9.248 -2.743 1.00 88.62 101 GLU A C 1
ATOM 794 O O . GLU A 1 101 ? -3.866 9.168 -1.525 1.00 88.62 101 GLU A O 1
ATOM 799 N N . GLY A 1 102 ? -4.536 8.228 -3.456 1.00 89.31 102 GLY A N 1
ATOM 800 C CA . GLY A 1 102 ? -4.857 6.924 -2.869 1.00 89.31 102 GLY A CA 1
ATOM 801 C C . GLY A 1 102 ? -3.626 6.251 -2.267 1.00 89.31 102 GLY A C 1
ATOM 802 O O . GLY A 1 102 ? -3.652 5.825 -1.109 1.00 89.31 102 GLY A O 1
ATOM 803 N N . VAL A 1 103 ? -2.515 6.260 -3.006 1.00 90.12 103 VAL A N 1
ATOM 804 C CA . VAL A 1 103 ? -1.218 5.745 -2.536 1.00 90.12 103 VAL A CA 1
ATOM 805 C C . VAL A 1 103 ? -0.720 6.528 -1.324 1.00 90.12 103 VAL A C 1
ATOM 807 O O . VAL A 1 103 ? -0.281 5.941 -0.335 1.00 90.12 103 VAL A O 1
ATOM 810 N N . LEU A 1 104 ? -0.847 7.856 -1.342 1.00 90.75 104 LEU A N 1
ATOM 811 C CA . LEU A 1 104 ? -0.439 8.699 -0.222 1.00 90.75 104 LEU A CA 1
ATOM 812 C C . LEU A 1 104 ? -1.289 8.453 1.035 1.00 90.75 104 LEU A C 1
ATOM 814 O O . LEU A 1 104 ? -0.751 8.424 2.144 1.00 90.75 104 LEU A O 1
ATOM 818 N N . LYS A 1 105 ? -2.605 8.247 0.888 1.00 89.88 105 LYS A N 1
ATOM 819 C CA . LYS A 1 105 ? -3.499 7.865 1.994 1.00 89.88 105 LYS A CA 1
ATOM 820 C C . LYS A 1 105 ? -3.112 6.508 2.575 1.00 89.88 105 LYS A C 1
ATOM 822 O O . LYS A 1 105 ? -3.018 6.391 3.794 1.00 89.88 105 LYS A O 1
ATOM 827 N N . PHE A 1 106 ? -2.831 5.523 1.726 1.00 90.50 106 PHE A N 1
ATOM 828 C CA . PHE A 1 106 ? -2.361 4.206 2.152 1.00 90.50 106 PHE A CA 1
ATOM 829 C C . PHE A 1 106 ? -1.024 4.286 2.908 1.00 90.50 106 PHE A C 1
ATOM 831 O O . PHE A 1 106 ? -0.905 3.764 4.015 1.00 90.50 106 PHE A O 1
ATOM 838 N N . ALA A 1 107 ? -0.044 5.024 2.380 1.00 89.56 107 ALA A N 1
ATOM 839 C CA . ALA A 1 107 ? 1.251 5.213 3.034 1.00 89.56 107 ALA A CA 1
ATOM 840 C C . ALA A 1 107 ? 1.123 5.890 4.411 1.00 89.56 107 ALA A C 1
ATOM 842 O O . ALA A 1 107 ? 1.789 5.491 5.370 1.00 89.56 107 ALA A O 1
ATOM 843 N N . ARG A 1 108 ? 0.241 6.895 4.537 1.00 89.56 108 ARG A N 1
ATOM 844 C CA . ARG A 1 108 ? -0.067 7.528 5.830 1.00 89.56 108 ARG A CA 1
ATOM 845 C C . ARG A 1 108 ? -0.720 6.548 6.798 1.00 89.56 108 ARG A C 1
ATOM 847 O O . ARG A 1 108 ? -0.336 6.539 7.962 1.00 89.56 108 ARG A O 1
ATOM 854 N N . LEU A 1 109 ? -1.655 5.725 6.319 1.00 88.69 109 LEU A N 1
ATOM 855 C CA . LEU A 1 109 ? -2.326 4.710 7.128 1.00 88.69 109 LEU A CA 1
ATOM 856 C C . LEU A 1 109 ? -1.302 3.749 7.745 1.00 88.69 109 LEU A C 1
ATOM 858 O O . LEU A 1 109 ? -1.261 3.607 8.962 1.00 88.69 109 LEU A O 1
ATOM 862 N N . ILE A 1 110 ? -0.410 3.175 6.929 1.00 90.44 110 ILE A N 1
ATOM 863 C CA . ILE A 1 110 ? 0.656 2.285 7.415 1.00 90.44 110 ILE A CA 1
ATOM 864 C C . ILE A 1 110 ? 1.523 2.997 8.456 1.00 90.44 110 ILE A C 1
ATOM 866 O O . ILE A 1 110 ? 1.760 2.455 9.531 1.00 90.44 110 ILE A O 1
ATOM 870 N N . LYS A 1 111 ? 1.958 4.231 8.172 1.00 88.62 111 LYS A N 1
ATOM 871 C CA . LYS A 1 111 ? 2.814 5.006 9.080 1.00 88.62 111 LYS A CA 1
ATOM 872 C C . LYS A 1 111 ? 2.147 5.310 10.425 1.00 88.62 111 LYS A C 1
ATOM 874 O O . LYS A 1 111 ? 2.825 5.379 11.445 1.00 88.62 111 LYS A O 1
ATOM 879 N N . SER A 1 112 ? 0.829 5.488 10.450 1.00 88.88 112 SER A N 1
ATOM 880 C CA . SER A 1 112 ? 0.086 5.667 11.698 1.00 88.88 112 SER A CA 1
ATOM 881 C C . SER A 1 112 ? 0.050 4.398 12.554 1.00 88.88 112 SER A C 1
ATOM 883 O O . SER A 1 112 ? -0.020 4.514 13.776 1.00 88.88 112 SER A O 1
ATOM 885 N N . TYR A 1 113 ? 0.108 3.211 11.942 1.00 87.06 113 TYR A N 1
ATOM 886 C CA . TYR A 1 113 ? -0.030 1.929 12.641 1.00 87.06 113 TYR A CA 1
ATOM 887 C C . TYR A 1 113 ? 1.285 1.157 12.832 1.00 87.06 113 TYR A C 1
ATOM 889 O O . TYR A 1 113 ? 1.347 0.313 13.721 1.00 87.06 113 TYR A O 1
ATOM 897 N N . GLU A 1 114 ? 2.358 1.479 12.102 1.00 87.75 114 GLU A N 1
ATOM 898 C CA . GLU A 1 114 ? 3.664 0.811 12.253 1.00 87.75 114 GLU A CA 1
ATOM 899 C C . GLU A 1 114 ? 4.286 1.003 13.650 1.00 87.75 114 GLU A C 1
ATOM 901 O O . GLU A 1 114 ? 5.063 0.170 14.095 1.00 87.75 114 GLU A O 1
ATOM 906 N N . SER A 1 115 ? 3.934 2.068 14.379 1.00 85.69 115 SER A N 1
ATOM 907 C CA . SER A 1 115 ? 4.377 2.272 15.769 1.00 85.69 115 SER A CA 1
ATOM 908 C C . SER A 1 115 ? 3.537 1.520 16.804 1.00 85.69 115 SER A C 1
ATOM 910 O O . SER A 1 115 ? 3.954 1.391 17.953 1.00 85.69 115 SER A O 1
ATOM 912 N N . GLN A 1 116 ? 2.347 1.064 16.414 1.00 86.75 116 GLN A N 1
ATOM 913 C CA . GLN A 1 116 ? 1.385 0.414 17.300 1.00 86.75 116 GLN A CA 1
ATOM 914 C C . GLN A 1 116 ? 1.436 -1.113 17.177 1.00 86.75 116 GLN A C 1
ATOM 916 O O . GLN A 1 116 ? 1.120 -1.796 18.148 1.00 86.75 116 GLN A O 1
ATOM 921 N N . ASP A 1 117 ? 1.851 -1.639 16.020 1.00 85.00 117 ASP A N 1
ATOM 922 C CA . ASP A 1 117 ? 1.966 -3.075 15.776 1.00 85.00 117 ASP A CA 1
ATOM 923 C C . ASP A 1 117 ? 3.296 -3.448 15.085 1.00 85.00 117 ASP A C 1
ATOM 925 O O . ASP A 1 117 ? 3.615 -2.933 14.004 1.00 85.00 117 ASP A O 1
ATOM 929 N N . PRO A 1 118 ? 4.091 -4.352 15.692 1.00 86.69 118 PRO A N 1
ATOM 930 C CA . PRO A 1 118 ? 5.394 -4.740 15.161 1.00 86.69 118 PRO A CA 1
ATOM 931 C C . PRO A 1 118 ? 5.302 -5.565 13.868 1.00 86.69 118 PRO A C 1
ATOM 933 O O . PRO A 1 118 ? 6.263 -5.595 13.095 1.00 86.69 118 PRO A O 1
ATOM 936 N N . GLU A 1 119 ? 4.175 -6.226 13.596 1.00 88.75 119 GLU A N 1
ATOM 937 C CA . GLU A 1 119 ? 3.972 -6.994 12.367 1.00 88.75 119 GLU A CA 1
ATOM 938 C C . GLU A 1 119 ? 3.756 -6.057 11.170 1.00 88.75 119 GLU A C 1
ATOM 940 O O . GLU A 1 119 ? 4.407 -6.218 10.132 1.00 88.75 119 GLU A O 1
ATOM 945 N N . ILE A 1 120 ? 2.956 -4.997 11.345 1.00 89.38 120 ILE A N 1
ATOM 946 C CA . ILE A 1 120 ? 2.812 -3.902 10.376 1.00 89.38 120 ILE A CA 1
ATOM 947 C C . ILE A 1 120 ? 4.171 -3.245 10.122 1.00 89.38 120 ILE A C 1
ATOM 949 O O . ILE A 1 120 ? 4.521 -3.010 8.964 1.00 89.38 120 ILE A O 1
ATOM 953 N N . ALA A 1 121 ? 4.966 -2.989 11.166 1.00 90.44 121 ALA A N 1
ATOM 954 C CA . ALA A 1 121 ? 6.313 -2.432 11.017 1.00 90.44 121 ALA A CA 1
ATOM 955 C C . ALA A 1 121 ? 7.230 -3.338 10.181 1.00 90.44 121 ALA A C 1
ATOM 957 O O . ALA A 1 121 ? 7.914 -2.869 9.268 1.00 90.44 121 ALA A O 1
ATOM 958 N N . SER A 1 122 ? 7.205 -4.644 10.452 1.00 91.06 122 SER A N 1
ATOM 959 C CA . SER A 1 122 ? 7.969 -5.648 9.710 1.00 91.06 122 SER A CA 1
ATOM 960 C C . SER A 1 122 ? 7.566 -5.695 8.232 1.00 91.06 122 SER A C 1
ATOM 962 O O . SER A 1 122 ? 8.423 -5.639 7.347 1.00 91.06 122 SER A O 1
ATOM 964 N N . MET A 1 123 ? 6.263 -5.719 7.934 1.00 89.19 123 MET A N 1
ATOM 965 C CA . MET A 1 123 ? 5.759 -5.732 6.556 1.00 89.19 123 MET A CA 1
ATOM 966 C C . MET A 1 123 ? 6.025 -4.411 5.820 1.00 89.19 123 MET A C 1
ATOM 968 O O . MET A 1 123 ? 6.474 -4.428 4.676 1.00 89.19 123 MET A O 1
ATOM 972 N N . SER A 1 124 ? 5.842 -3.269 6.487 1.00 89.12 124 SER A N 1
ATOM 973 C CA . SER A 1 124 ? 6.229 -1.937 5.990 1.00 89.12 124 SER A CA 1
ATOM 974 C C . SER A 1 124 ? 7.720 -1.895 5.630 1.00 89.12 124 SER A C 1
ATOM 976 O O . SER A 1 124 ? 8.093 -1.401 4.565 1.00 89.12 124 SER A O 1
ATOM 978 N N . GLY A 1 125 ? 8.579 -2.479 6.473 1.00 88.88 125 GLY A N 1
ATOM 979 C CA . GLY A 1 125 ? 10.012 -2.631 6.215 1.00 88.88 125 GLY A CA 1
ATOM 980 C C . GLY A 1 125 ? 10.311 -3.476 4.976 1.00 88.88 125 GLY A C 1
ATOM 981 O O . GLY A 1 125 ? 11.092 -3.051 4.125 1.00 88.88 125 GLY A O 1
ATOM 982 N N . LYS A 1 126 ? 9.644 -4.628 4.825 1.00 88.12 126 LYS A N 1
ATOM 983 C CA . LYS A 1 126 ? 9.763 -5.476 3.625 1.00 88.12 126 LYS A CA 1
ATOM 984 C C . LYS A 1 126 ? 9.352 -4.722 2.365 1.00 88.12 126 LYS A C 1
ATOM 986 O O . LYS A 1 126 ? 10.093 -4.746 1.388 1.00 88.12 126 LYS A O 1
ATOM 991 N N . LEU A 1 127 ? 8.233 -4.000 2.402 1.00 87.44 127 LEU A N 1
ATOM 992 C CA . LEU A 1 127 ? 7.783 -3.187 1.276 1.00 87.44 127 LEU A CA 1
ATOM 993 C C . LEU A 1 127 ? 8.834 -2.132 0.908 1.00 87.44 127 LEU A C 1
ATOM 995 O O . LEU A 1 127 ? 9.231 -2.058 -0.247 1.00 87.44 127 LEU A O 1
ATOM 999 N N . LYS A 1 128 ? 9.340 -1.367 1.887 1.00 85.25 128 LYS A N 1
ATOM 1000 C CA . LYS A 1 128 ? 10.392 -0.352 1.682 1.00 85.25 128 LYS A CA 1
ATOM 1001 C C . LYS A 1 128 ? 11.682 -0.958 1.115 1.00 85.25 128 LYS A C 1
ATOM 1003 O O . LYS A 1 128 ? 12.319 -0.325 0.282 1.00 85.25 128 LYS A O 1
ATOM 1008 N N . SER A 1 129 ? 12.040 -2.179 1.514 1.00 84.38 129 SER A N 1
ATOM 1009 C CA . SER A 1 129 ? 13.249 -2.867 1.038 1.00 84.38 129 SER A CA 1
ATOM 1010 C C . SER A 1 129 ? 13.240 -3.166 -0.464 1.00 84.38 129 SER A C 1
ATOM 1012 O O . SER A 1 129 ? 14.304 -3.228 -1.061 1.00 84.38 129 SER A O 1
ATOM 1014 N N . ILE A 1 130 ? 12.060 -3.261 -1.087 1.00 81.38 130 ILE A N 1
ATOM 1015 C CA . ILE A 1 130 ? 11.915 -3.452 -2.541 1.00 81.38 130 ILE A CA 1
ATOM 1016 C C . ILE A 1 130 ? 12.377 -2.203 -3.309 1.00 81.38 130 ILE A C 1
ATOM 1018 O O . ILE A 1 130 ? 12.856 -2.295 -4.435 1.00 81.38 130 ILE A O 1
ATOM 1022 N N . PHE A 1 131 ? 12.246 -1.028 -2.692 1.00 72.56 131 PHE A N 1
ATOM 1023 C CA . PHE A 1 131 ? 12.647 0.253 -3.274 1.00 72.56 131 PHE A CA 1
ATOM 1024 C C . PHE A 1 131 ? 14.086 0.634 -2.945 1.00 72.56 131 PHE A C 1
ATOM 1026 O O . PHE A 1 131 ? 14.623 1.569 -3.538 1.00 72.56 131 PHE A O 1
ATOM 1033 N N . LEU A 1 132 ? 14.686 -0.034 -1.959 1.00 69.31 132 LEU A N 1
ATOM 1034 C CA . LEU A 1 132 ? 16.060 0.214 -1.574 1.00 69.31 132 LEU A CA 1
ATOM 1035 C C . LEU A 1 132 ? 16.973 -0.703 -2.390 1.00 69.31 132 LEU A C 1
ATOM 1037 O O . LEU A 1 132 ? 16.670 -1.882 -2.566 1.00 69.31 132 LEU A O 1
ATOM 1041 N N . PRO A 1 133 ? 18.116 -0.196 -2.861 1.00 61.75 133 PRO A N 1
ATOM 1042 C CA . PRO A 1 133 ? 19.132 -1.046 -3.455 1.00 61.75 133 PRO A CA 1
ATOM 1043 C C . PRO A 1 133 ? 19.546 -2.114 -2.446 1.00 61.75 133 PRO A C 1
ATOM 1045 O O . PRO A 1 133 ? 19.585 -1.815 -1.245 1.00 61.75 133 PRO A O 1
ATOM 1048 N N . PRO A 1 134 ? 19.914 -3.325 -2.894 1.00 56.22 134 PRO A N 1
ATOM 1049 C CA . PRO A 1 134 ? 20.539 -4.294 -2.013 1.00 56.22 134 PRO A CA 1
ATOM 1050 C C . PRO A 1 134 ? 21.794 -3.650 -1.419 1.00 56.22 134 PRO A C 1
ATOM 1052 O O . PRO A 1 134 ? 22.807 -3.485 -2.096 1.00 56.22 134 PRO A O 1
ATOM 1055 N N . MET A 1 135 ? 21.722 -3.243 -0.150 1.00 43.88 135 MET A N 1
ATOM 1056 C CA . MET A 1 135 ? 22.912 -2.849 0.584 1.00 43.88 135 MET A CA 1
ATOM 1057 C C . MET A 1 135 ? 23.757 -4.108 0.721 1.00 43.88 135 MET A C 1
ATOM 1059 O O . MET A 1 135 ? 23.451 -4.994 1.519 1.00 43.88 135 MET A O 1
ATOM 1063 N N . THR A 1 136 ? 24.815 -4.200 -0.080 1.00 42.09 136 THR A N 1
ATOM 1064 C CA . THR A 1 136 ? 25.919 -5.111 0.191 1.00 42.09 136 THR A CA 1
ATOM 1065 C C . THR A 1 136 ? 26.465 -4.719 1.556 1.00 42.09 136 THR A C 1
ATOM 1067 O O . THR A 1 136 ? 27.171 -3.718 1.684 1.00 42.09 136 THR A O 1
ATOM 1070 N N . LEU A 1 137 ? 26.091 -5.460 2.598 1.00 39.22 137 LEU A N 1
ATOM 1071 C CA . LEU A 1 137 ? 26.794 -5.391 3.869 1.00 39.22 137 LEU A CA 1
ATOM 1072 C C . LEU A 1 137 ? 28.277 -5.648 3.561 1.00 39.22 137 LEU A C 1
ATOM 1074 O O . LEU A 1 137 ? 28.581 -6.698 2.984 1.00 39.22 137 LEU A O 1
ATOM 1078 N N . PRO A 1 138 ? 29.206 -4.733 3.901 1.00 45.25 138 PRO A N 1
ATOM 1079 C CA . PRO A 1 138 ? 30.610 -5.094 3.890 1.00 45.25 138 PRO A CA 1
ATOM 1080 C C . PRO A 1 138 ? 30.769 -6.302 4.823 1.00 45.25 138 PRO A C 1
ATOM 1082 O O . PRO A 1 138 ? 30.137 -6.327 5.889 1.00 45.25 138 PRO A O 1
ATOM 1085 N N . PRO A 1 139 ? 31.537 -7.332 4.424 1.00 51.94 139 PRO A N 1
ATOM 1086 C CA . PRO A 1 139 ? 31.722 -8.510 5.252 1.00 51.94 139 PRO A CA 1
ATOM 1087 C C . PRO A 1 139 ? 32.219 -8.038 6.616 1.00 51.94 139 PRO A C 1
ATOM 1089 O O . PRO A 1 139 ? 33.229 -7.339 6.706 1.00 51.94 139 PRO A O 1
ATOM 1092 N N . HIS A 1 140 ? 31.471 -8.364 7.672 1.00 48.06 140 HIS A N 1
ATOM 1093 C CA . HIS A 1 140 ? 31.944 -8.177 9.034 1.00 48.06 140 HIS A CA 1
ATOM 1094 C C . HIS A 1 140 ? 33.293 -8.888 9.135 1.00 48.06 140 HIS A C 1
ATOM 1096 O O . HIS A 1 140 ? 33.359 -10.116 9.074 1.00 48.06 140 HIS A O 1
ATOM 1102 N N . GLY A 1 141 ? 34.365 -8.106 9.255 1.00 44.72 141 GLY A N 1
ATOM 1103 C CA . GLY A 1 141 ? 35.679 -8.594 9.630 1.00 44.72 141 GLY A CA 1
ATOM 1104 C C . GLY A 1 141 ? 35.598 -9.149 11.044 1.00 44.72 141 GLY A C 1
ATOM 1105 O O . GLY A 1 141 ? 35.848 -8.442 12.016 1.00 44.72 141 GLY A O 1
ATOM 1106 N N . ALA A 1 142 ? 35.213 -10.417 11.162 1.00 49.88 142 ALA A N 1
ATOM 1107 C CA . ALA A 1 142 ? 35.526 -11.225 12.321 1.00 49.88 142 ALA A CA 1
ATOM 1108 C C . ALA A 1 142 ? 37.055 -11.339 12.384 1.00 49.88 142 ALA A C 1
ATOM 1110 O O . ALA A 1 142 ? 37.667 -12.016 11.562 1.00 49.88 142 ALA A O 1
ATOM 1111 N N . GLY A 1 143 ? 37.678 -10.615 13.310 1.00 42.81 143 GLY A N 1
ATOM 1112 C CA . GLY A 1 143 ? 39.133 -10.613 13.428 1.00 42.81 143 GLY A CA 1
ATOM 1113 C C . GLY A 1 143 ? 39.676 -9.705 14.522 1.00 42.81 143 GLY A C 1
ATOM 1114 O O . GLY A 1 143 ? 40.659 -9.010 14.297 1.00 42.81 143 GLY A O 1
ATOM 1115 N N . ALA A 1 144 ? 39.043 -9.682 15.696 1.00 46.06 144 ALA A N 1
ATOM 1116 C CA . ALA A 1 144 ? 39.650 -9.127 16.899 1.00 46.06 144 ALA A CA 1
ATOM 1117 C C . ALA A 1 144 ? 40.152 -10.273 17.796 1.00 46.06 144 ALA A C 1
ATOM 1119 O O . ALA A 1 144 ? 39.346 -10.969 18.404 1.00 46.06 144 ALA A O 1
ATOM 1120 N N . GLY A 1 145 ? 41.480 -10.405 17.909 1.00 41.72 145 GLY A N 1
ATOM 1121 C CA . GLY A 1 145 ? 42.140 -10.776 19.169 1.00 41.72 145 GLY A CA 1
ATOM 1122 C C . GLY A 1 145 ? 42.724 -12.191 19.322 1.00 41.72 145 GLY A C 1
ATOM 1123 O O . GLY A 1 145 ? 41.988 -13.166 19.396 1.00 41.72 145 GLY A O 1
ATOM 1124 N N . GLY A 1 146 ? 44.050 -12.235 19.542 1.00 42.31 146 GLY A N 1
ATOM 1125 C CA . GLY A 1 146 ? 44.806 -13.316 20.207 1.00 42.31 146 GLY A CA 1
ATOM 1126 C C . GLY A 1 146 ? 45.340 -14.397 19.257 1.00 42.31 146 GLY A C 1
ATOM 1127 O O . GLY A 1 146 ? 44.593 -14.929 18.456 1.00 42.31 146 GLY A O 1
ATOM 1128 N N . THR A 1 147 ? 46.608 -14.807 19.244 1.00 43.34 147 THR A N 1
ATOM 1129 C CA . THR A 1 147 ? 47.676 -14.740 20.246 1.00 43.34 147 THR A CA 1
ATOM 1130 C C . THR A 1 147 ? 48.989 -15.020 19.505 1.00 43.34 147 THR A C 1
ATOM 1132 O O . THR A 1 147 ? 49.082 -16.017 18.793 1.00 43.34 147 THR A O 1
ATOM 1135 N N . VAL A 1 148 ? 50.007 -14.168 19.654 1.00 43.84 148 VAL A N 1
ATOM 1136 C CA . VAL A 1 148 ? 51.380 -14.514 19.250 1.00 43.84 148 VAL A CA 1
ATOM 1137 C C . VAL A 1 148 ? 51.949 -15.444 20.319 1.00 43.84 148 VAL A C 1
ATOM 1139 O O . VAL A 1 148 ? 52.092 -15.045 21.473 1.00 43.84 148 VAL A O 1
ATOM 1142 N N . ALA A 1 149 ? 52.248 -16.683 19.933 1.00 49.56 149 ALA A N 1
ATOM 1143 C CA . ALA A 1 149 ? 52.967 -17.657 20.741 1.00 49.56 149 ALA A CA 1
ATOM 1144 C C . ALA A 1 149 ? 54.292 -18.022 20.050 1.00 49.56 149 ALA A C 1
ATOM 1146 O O . ALA A 1 149 ? 54.288 -18.502 18.923 1.00 49.56 149 ALA A O 1
ATOM 1147 N N . THR A 1 150 ? 55.383 -17.756 20.776 1.00 44.44 150 THR A N 1
ATOM 1148 C CA . THR A 1 150 ? 56.690 -18.441 20.831 1.00 44.44 150 THR A CA 1
ATOM 1149 C C . THR A 1 150 ? 57.321 -18.992 19.543 1.00 44.44 150 THR A C 1
ATOM 1151 O O . THR A 1 150 ? 56.873 -19.991 18.984 1.00 44.44 150 THR A O 1
ATOM 1154 N N . SER A 1 151 ? 58.501 -18.481 19.181 1.00 45.78 151 SER A N 1
ATOM 1155 C CA . SER A 1 151 ? 59.816 -19.093 19.487 1.00 45.78 151 SER A CA 1
ATOM 1156 C C . SER A 1 151 ? 60.951 -18.166 19.061 1.00 45.78 151 SER A C 1
ATOM 1158 O O . SER A 1 151 ? 60.750 -17.418 18.079 1.00 45.78 151 SER A O 1
#

Radius of gyration: 27.99 Å; chains: 1; bounding box: 109×30×71 Å

Secondary structure (DSSP, 8-state):
---THHHHHHHHHHHHHHHHHHHHHHHHHHHHHHHHHHHHHHHHHHHHHHHHTSHHHHHHHHHHHHHTTT-HHHHHHHHHHHHHHHHHHHHGGGT--SSHHHHHHHHHHHHHHTTT-HHHHHHHHHHHHHHS----PPP------------

pLDDT: mean 77.01, std 16.0, range [39.22, 93.19]

Organism: Laticauda laticaudata (NCBI:txid8630)

Foldse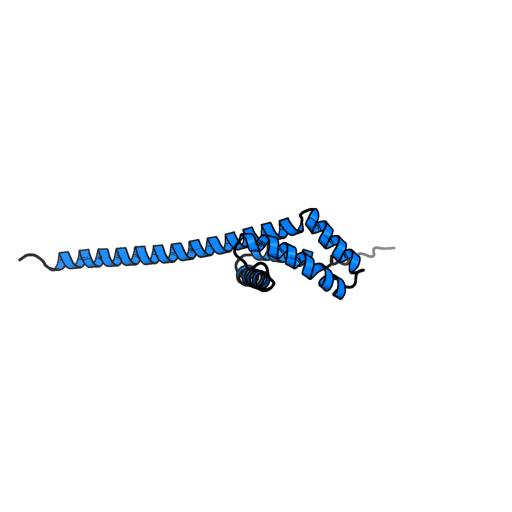ek 3Di:
DDDPVVVVVVVVVVVVVVVVVVVVVVVVVVVVVVVVLVVVLLVLLVVLLVLCVDPVLVVQLVVQCVVCVPPLVSNCVSNVVSSLQSSLVSQVVVVFHSDPVSVVVSVVSLVVCVVVDVSSVVSVVSSVVSSDDPPPDDPPPPDDDDDDDDD

InterPro domains:
  IPR026317 Protein C10 [PF14974] (44-142)
  IPR026317 Protein C10 [PTHR13463] (42-148)